Protein AF-A0A962D5G4-F1 (afdb_monomer_lite)

Secondary structure (DSSP, 8-state):
--S-HHHHHHHHHHHHHH-TT-TTGGGSPPPHHHHHHHHTT--BGGGTBSSEEEETTEEEEE-TTTSSEEES-PPPPHHHHHHHT-SSHHHHHHHHHT---HHHHHHHHH--

pLDDT: mean 92.27, std 4.09, range [72.69, 96.38]

Sequence (112 aa):
DVVGLDTMGHVIRTMDEQLPNDPWHQFFQKPSWLAKLIEAGSLGQKTGKGFYEKRGKEIFVLDLESGDYRPSGKEPSAAVEGALRQKTWGERLAKLRGSDDAQAQFMWSCFR

Structure (mmCIF, N/CA/C/O backbone):
data_AF-A0A962D5G4-F1
#
_entry.id   AF-A0A962D5G4-F1
#
loop_
_atom_site.group_PDB
_atom_site.id
_atom_site.type_symbol
_atom_site.label_atom_id
_atom_site.label_alt_id
_atom_site.label_comp_id
_atom_site.label_asym_id
_atom_site.label_entity_id
_atom_site.label_seq_id
_atom_site.pdbx_PDB_ins_code
_atom_site.Cartn_x
_atom_site.Cartn_y
_atom_site.Cartn_z
_atom_site.occupancy
_atom_site.B_iso_or_equiv
_atom_site.auth_seq_id
_atom_site.auth_comp_id
_atom_site.auth_asym_id
_atom_site.auth_atom_id
_atom_site.pdbx_PDB_model_num
ATOM 1 N N . ASP A 1 1 ? -4.036 5.352 5.462 1.00 89.56 1 ASP A N 1
ATOM 2 C CA . ASP A 1 1 ? -3.495 5.878 6.737 1.00 89.56 1 ASP A CA 1
ATOM 3 C C . ASP A 1 1 ? -3.770 7.337 7.024 1.00 89.56 1 ASP A C 1
ATOM 5 O O . ASP A 1 1 ? -4.214 7.613 8.129 1.00 89.56 1 ASP A O 1
ATOM 9 N N . VAL A 1 2 ? -3.520 8.261 6.093 1.00 91.31 2 VAL A N 1
ATOM 10 C CA . VAL A 1 2 ? -3.720 9.702 6.349 1.00 91.31 2 VAL A CA 1
ATOM 11 C C . VAL A 1 2 ? -5.196 10.044 6.592 1.00 91.31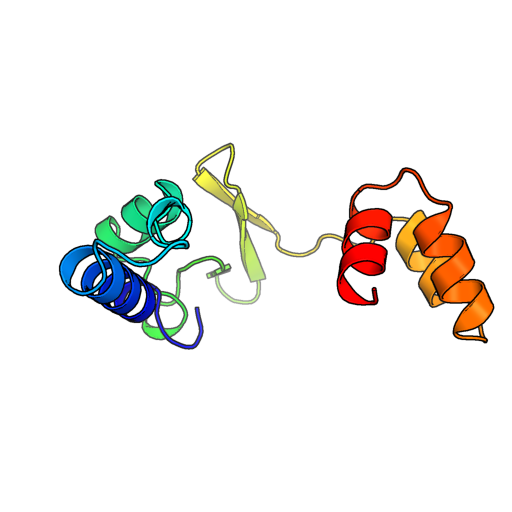 2 VAL A C 1
ATOM 13 O O . VAL A 1 2 ? -5.516 10.722 7.559 1.00 91.31 2 VAL A O 1
ATOM 16 N N . VAL A 1 3 ? -6.099 9.529 5.749 1.00 92.88 3 VAL A N 1
ATOM 17 C CA . VAL A 1 3 ? -7.554 9.766 5.869 1.00 92.88 3 VAL A CA 1
ATOM 18 C C . VAL A 1 3 ? -8.175 9.020 7.059 1.00 92.88 3 VAL A C 1
ATOM 20 O O . VAL A 1 3 ? -9.063 9.539 7.728 1.00 92.88 3 VAL A O 1
ATOM 23 N N . GLY A 1 4 ? -7.707 7.800 7.323 1.00 93.44 4 GLY A N 1
ATOM 24 C CA . GLY A 1 4 ? -8.271 6.888 8.320 1.00 93.44 4 GLY A CA 1
ATOM 25 C C . GLY A 1 4 ? -8.867 5.623 7.695 1.00 93.44 4 GLY A C 1
ATOM 26 O O . GLY A 1 4 ? -9.618 5.702 6.721 1.00 93.44 4 GLY A O 1
ATOM 27 N N . LEU A 1 5 ? -8.510 4.449 8.225 1.00 94.44 5 LEU A N 1
ATOM 28 C CA . LEU A 1 5 ? -9.014 3.162 7.720 1.00 94.44 5 LEU A CA 1
ATOM 29 C C . LEU A 1 5 ? -10.490 2.935 8.066 1.00 94.44 5 LEU A C 1
ATOM 31 O O . LEU A 1 5 ? -11.217 2.329 7.286 1.00 94.44 5 LEU A O 1
ATOM 35 N N . ASP A 1 6 ? -10.951 3.472 9.191 1.00 94.19 6 ASP A N 1
ATOM 36 C CA . ASP A 1 6 ? -12.361 3.483 9.581 1.00 94.19 6 ASP A CA 1
ATOM 37 C C . ASP A 1 6 ? -13.221 4.315 8.629 1.00 94.19 6 ASP A C 1
ATOM 39 O O . ASP A 1 6 ? -14.285 3.856 8.220 1.00 94.19 6 ASP A O 1
ATOM 43 N N . THR A 1 7 ? -12.744 5.493 8.215 1.00 94.69 7 THR A N 1
ATOM 44 C CA . THR A 1 7 ? -13.435 6.330 7.223 1.00 94.69 7 THR A CA 1
ATOM 45 C C . THR A 1 7 ? -13.591 5.583 5.900 1.00 94.69 7 THR A C 1
ATOM 47 O O . THR A 1 7 ? -14.683 5.536 5.338 1.00 94.69 7 THR A O 1
ATOM 50 N N . MET A 1 8 ? -12.519 4.940 5.425 1.00 93.12 8 MET A N 1
ATOM 51 C CA . MET A 1 8 ? -12.568 4.103 4.223 1.00 93.12 8 MET A CA 1
ATOM 52 C C . MET A 1 8 ? -13.553 2.938 4.390 1.00 93.12 8 MET A C 1
ATOM 54 O O . MET A 1 8 ? -14.381 2.706 3.514 1.00 93.12 8 MET A O 1
ATOM 58 N N . GLY A 1 9 ? -13.505 2.235 5.525 1.00 93.00 9 GLY A N 1
ATOM 59 C CA . GLY A 1 9 ? -14.426 1.138 5.824 1.00 93.00 9 GLY A CA 1
ATOM 60 C C . GLY A 1 9 ? -15.891 1.578 5.886 1.00 93.00 9 GLY A C 1
ATOM 61 O O . GLY A 1 9 ? -16.766 0.834 5.449 1.00 93.00 9 GLY A O 1
ATOM 62 N N . HIS A 1 10 ? -16.163 2.785 6.386 1.00 94.12 10 HIS A N 1
ATOM 63 C CA . HIS A 1 10 ? -17.503 3.364 6.404 1.00 94.12 10 HIS A CA 1
ATOM 64 C C . HIS A 1 10 ? -18.022 3.639 4.990 1.00 94.12 10 HIS A C 1
ATOM 66 O O . HIS A 1 10 ? -19.129 3.224 4.670 1.00 94.12 10 HIS A O 1
ATOM 72 N N . VAL A 1 11 ? -17.215 4.274 4.133 1.00 93.12 11 VAL A N 1
ATOM 73 C CA . VAL A 1 11 ? -17.600 4.566 2.741 1.00 93.12 11 VAL A CA 1
ATOM 74 C C . VAL A 1 11 ? -17.872 3.280 1.962 1.00 93.12 11 VAL A C 1
ATOM 76 O O . VAL A 1 11 ? -18.896 3.190 1.294 1.00 93.12 11 VAL A O 1
ATOM 79 N N . ILE A 1 12 ? -17.004 2.272 2.101 1.00 92.50 12 ILE A N 1
ATOM 80 C CA . ILE A 1 12 ? -17.193 0.961 1.464 1.00 92.50 12 ILE A CA 1
ATOM 81 C C . ILE A 1 12 ? -18.525 0.336 1.890 1.00 92.50 12 ILE A C 1
ATOM 83 O O . ILE A 1 12 ? -19.285 -0.108 1.038 1.00 92.50 12 ILE A O 1
ATOM 87 N N . ARG A 1 13 ? -18.845 0.352 3.191 1.00 92.06 13 ARG A N 1
ATOM 88 C CA . ARG A 1 13 ? -20.125 -0.170 3.689 1.00 92.06 13 ARG A CA 1
ATOM 89 C C . ARG A 1 13 ? -21.320 0.590 3.115 1.00 92.06 13 ARG A C 1
ATOM 91 O O . ARG A 1 13 ? -22.292 -0.032 2.719 1.00 92.06 13 ARG A O 1
ATOM 98 N N . THR A 1 14 ? -21.253 1.917 3.041 1.00 94.06 14 THR A N 1
ATOM 99 C CA . THR A 1 14 ? -22.338 2.709 2.449 1.00 94.06 14 THR A CA 1
ATOM 100 C C . THR A 1 14 ? -22.544 2.361 0.976 1.00 94.06 14 THR A C 1
ATOM 102 O O . THR A 1 14 ? -23.681 2.246 0.535 1.00 94.06 14 THR A O 1
ATOM 105 N N . MET A 1 15 ? -21.464 2.168 0.213 1.00 93.00 15 MET A N 1
ATOM 106 C CA . MET A 1 15 ? -21.558 1.735 -1.185 1.00 93.00 15 MET A CA 1
ATOM 107 C C . MET A 1 15 ? -22.186 0.344 -1.304 1.00 93.00 15 MET A C 1
ATOM 109 O O . MET A 1 15 ? -23.045 0.139 -2.155 1.00 93.00 15 MET A O 1
ATOM 113 N N . ASP A 1 16 ? -21.795 -0.583 -0.432 1.00 91.50 16 ASP A N 1
ATOM 114 C CA . ASP A 1 16 ? -22.364 -1.929 -0.365 1.00 91.50 16 ASP A CA 1
ATOM 115 C C . ASP A 1 16 ? -23.880 -1.886 -0.075 1.00 91.50 16 ASP A C 1
ATOM 117 O O . ASP A 1 16 ? -24.689 -2.422 -0.827 1.00 91.50 16 ASP A O 1
ATOM 121 N N . GLU A 1 17 ? -24.297 -1.146 0.952 1.00 93.19 17 GLU A N 1
ATOM 122 C CA . GLU A 1 17 ? -25.702 -1.078 1.375 1.00 93.19 17 GLU A CA 1
ATOM 123 C C . GLU A 1 17 ? -26.598 -0.288 0.405 1.00 93.19 17 GLU A C 1
ATOM 125 O O . GLU A 1 17 ? -27.773 -0.619 0.234 1.00 93.19 17 GLU A O 1
ATOM 130 N N . GLN A 1 18 ? -26.079 0.780 -0.211 1.00 95.25 18 GLN A N 1
ATOM 131 C CA . GLN A 1 18 ? -26.897 1.724 -0.984 1.00 95.25 18 GLN A CA 1
ATOM 132 C C . GLN A 1 18 ? -26.853 1.506 -2.493 1.00 95.25 18 GLN A C 1
ATOM 134 O O . GLN A 1 18 ? -27.736 2.003 -3.195 1.00 95.25 18 GLN A O 1
ATOM 139 N N . LEU A 1 19 ? -25.862 0.775 -3.009 1.00 93.94 19 LEU A N 1
ATOM 140 C CA . LEU A 1 19 ? -25.673 0.572 -4.446 1.00 93.94 19 LEU A CA 1
ATOM 141 C C . LEU A 1 19 ? -25.715 -0.922 -4.834 1.00 93.94 19 LEU A C 1
ATOM 143 O O . LEU A 1 19 ? -24.802 -1.402 -5.507 1.00 93.94 19 LEU A O 1
ATOM 147 N N . PRO A 1 20 ? -26.775 -1.678 -4.476 1.00 92.38 20 PRO A N 1
ATOM 148 C CA . PRO A 1 20 ? -26.835 -3.126 -4.716 1.00 92.38 20 PRO A CA 1
ATOM 149 C C . PRO A 1 20 ? -26.887 -3.507 -6.205 1.00 92.38 20 PRO A C 1
ATOM 151 O O . PRO A 1 20 ? -26.561 -4.631 -6.571 1.00 92.38 20 PRO A O 1
ATOM 154 N N . ASN A 1 21 ? -27.301 -2.577 -7.072 1.00 95.38 21 ASN A N 1
ATOM 155 C CA . ASN A 1 21 ? -27.414 -2.790 -8.518 1.00 95.38 21 ASN A CA 1
ATOM 156 C C . ASN A 1 21 ? -26.234 -2.197 -9.307 1.00 95.38 21 ASN A C 1
ATOM 158 O O . ASN A 1 21 ? -26.285 -2.154 -10.537 1.00 95.38 21 ASN A O 1
ATOM 162 N N . ASP A 1 22 ? -25.202 -1.687 -8.629 1.00 93.88 22 ASP A N 1
ATOM 163 C CA . ASP A 1 22 ? -24.027 -1.145 -9.305 1.00 93.88 22 ASP A CA 1
ATOM 164 C C . ASP A 1 22 ? -23.241 -2.289 -9.979 1.00 93.88 22 ASP A C 1
ATOM 166 O O . ASP A 1 22 ? -22.913 -3.277 -9.316 1.00 93.88 22 ASP A O 1
ATOM 170 N N . PRO A 1 23 ? -22.902 -2.192 -11.280 1.00 94.25 23 PRO A N 1
ATOM 171 C CA . PRO A 1 23 ? -22.104 -3.210 -11.969 1.00 94.25 23 PRO A CA 1
ATOM 172 C C . PRO A 1 23 ? -20.764 -3.527 -11.285 1.00 94.25 23 PRO A C 1
ATOM 174 O O . PRO A 1 23 ? -20.217 -4.622 -11.449 1.00 94.25 23 PRO A O 1
ATOM 177 N N . TRP A 1 24 ? -20.236 -2.579 -10.512 1.00 89.88 24 TRP A N 1
ATOM 178 C CA . TRP A 1 24 ? -18.986 -2.680 -9.776 1.00 89.88 24 TRP A CA 1
ATOM 179 C C . TRP A 1 24 ? -19.150 -3.151 -8.330 1.00 89.88 24 TRP A C 1
ATOM 181 O O . TRP A 1 24 ? -18.143 -3.355 -7.654 1.00 89.88 24 TRP A O 1
ATOM 191 N N . HIS A 1 25 ? -20.379 -3.354 -7.848 1.00 90.88 25 HIS A N 1
ATOM 192 C CA . HIS A 1 25 ? -20.690 -3.691 -6.456 1.00 90.88 25 HIS A CA 1
ATOM 193 C C . HIS A 1 25 ? -19.846 -4.863 -5.914 1.00 90.88 25 HIS A C 1
ATOM 195 O O . HIS A 1 25 ? -19.283 -4.788 -4.823 1.00 90.88 25 HIS A O 1
ATOM 201 N N . GLN A 1 26 ? -19.646 -5.909 -6.723 1.00 90.06 26 GLN A N 1
ATOM 202 C CA .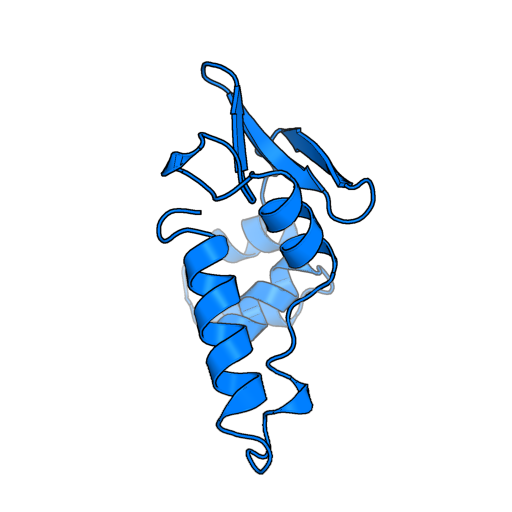 GLN A 1 26 ? -18.815 -7.070 -6.366 1.00 90.06 26 GLN A CA 1
ATOM 203 C C . GLN A 1 26 ? -17.333 -6.739 -6.097 1.00 90.06 26 GLN A C 1
ATOM 205 O O . GLN A 1 26 ? -16.657 -7.475 -5.381 1.00 90.06 26 GLN A O 1
ATOM 210 N N . PHE A 1 27 ? -16.809 -5.654 -6.676 1.00 88.19 27 PHE A N 1
ATOM 211 C CA . PHE A 1 27 ? -15.407 -5.247 -6.538 1.00 88.19 27 PHE A CA 1
ATOM 212 C C . PHE A 1 27 ? -15.186 -4.288 -5.366 1.00 88.19 27 PHE A C 1
ATOM 214 O O . PHE A 1 27 ? -14.070 -4.188 -4.859 1.00 88.19 27 PHE A O 1
ATOM 221 N N . PHE A 1 28 ? -16.237 -3.609 -4.904 1.00 86.06 28 PHE A N 1
ATOM 222 C CA . PHE A 1 28 ? -16.184 -2.672 -3.780 1.00 86.06 28 PHE A CA 1
ATOM 223 C C . PHE A 1 28 ? -16.446 -3.360 -2.438 1.00 86.06 28 PHE A C 1
ATOM 225 O O . PHE A 1 28 ? -17.125 -2.827 -1.569 1.00 86.06 28 PHE A O 1
ATOM 232 N N . GLN A 1 29 ? -15.864 -4.543 -2.248 1.00 85.69 29 GLN A N 1
ATOM 233 C CA . GLN A 1 29 ? -15.948 -5.291 -0.999 1.00 85.69 29 GLN A CA 1
ATOM 234 C C . GLN A 1 29 ? -14.726 -5.019 -0.123 1.00 85.69 29 GLN A C 1
ATOM 236 O O . GLN A 1 29 ? -13.587 -4.978 -0.595 1.00 85.69 29 GLN A O 1
ATOM 241 N N . LYS A 1 30 ? -14.949 -4.845 1.185 1.00 86.00 30 LYS A N 1
ATOM 242 C CA . LYS A 1 30 ? -13.861 -4.629 2.148 1.00 86.00 30 LYS A CA 1
ATOM 243 C C . LYS A 1 30 ? -12.980 -5.889 2.225 1.00 86.00 30 LYS A C 1
ATOM 245 O O . LYS A 1 30 ? -13.477 -6.939 2.634 1.00 86.00 30 LYS A O 1
ATOM 250 N N . PRO A 1 31 ? -11.665 -5.800 1.956 1.00 89.62 31 PRO A N 1
ATOM 251 C CA . PRO A 1 31 ? -10.766 -6.934 2.134 1.00 89.62 31 PRO A CA 1
ATOM 252 C C . PRO A 1 31 ? -10.658 -7.361 3.604 1.00 89.62 31 PRO A C 1
ATOM 254 O O . PRO A 1 31 ? -10.710 -6.529 4.515 1.00 89.62 31 PRO A O 1
ATOM 257 N N . SER A 1 32 ? -10.423 -8.650 3.851 1.00 89.81 32 SER A N 1
ATOM 258 C CA . SER A 1 32 ? -10.345 -9.208 5.211 1.00 89.81 32 SER A CA 1
ATOM 259 C C . SER A 1 32 ? -9.248 -8.567 6.071 1.00 89.81 32 SER A C 1
ATOM 261 O O . SER A 1 32 ? -9.460 -8.317 7.256 1.00 89.81 32 SER A O 1
ATOM 263 N N . TRP A 1 33 ? -8.093 -8.235 5.488 1.00 90.69 33 TRP A N 1
ATOM 264 C CA . TRP A 1 33 ? -7.012 -7.546 6.198 1.00 90.69 33 TRP A CA 1
ATOM 265 C C . TRP A 1 33 ? -7.426 -6.137 6.657 1.00 90.69 33 TRP A C 1
ATOM 267 O O . TRP A 1 33 ? -7.048 -5.719 7.749 1.00 90.69 33 TRP A O 1
ATOM 277 N N . LEU A 1 34 ? -8.256 -5.427 5.881 1.00 92.38 34 LEU A N 1
ATOM 278 C CA . LEU A 1 34 ? -8.738 -4.092 6.246 1.00 92.38 34 LEU A CA 1
ATOM 279 C C . LEU A 1 34 ? -9.700 -4.180 7.432 1.00 92.38 34 LEU A C 1
ATOM 281 O O . LEU A 1 34 ? -9.628 -3.364 8.347 1.00 92.38 34 LEU A O 1
ATOM 285 N N . ALA A 1 35 ? -10.569 -5.196 7.441 1.00 91.75 35 ALA A N 1
ATOM 286 C CA . ALA A 1 35 ? -11.460 -5.467 8.566 1.00 91.75 35 ALA A CA 1
ATOM 287 C C . ALA A 1 35 ? -10.677 -5.698 9.866 1.00 91.75 35 ALA A C 1
ATOM 289 O O . ALA A 1 35 ? -10.938 -5.015 10.854 1.00 91.75 35 ALA A O 1
ATOM 290 N N . LYS A 1 36 ? -9.662 -6.571 9.822 1.00 93.00 36 LYS A N 1
ATOM 291 C CA . LYS A 1 36 ? -8.805 -6.887 10.973 1.00 93.00 36 LYS A CA 1
ATOM 292 C C . LYS A 1 36 ? -8.098 -5.653 11.538 1.00 93.00 36 LYS A C 1
ATOM 294 O O . LYS A 1 36 ? -8.054 -5.481 12.752 1.00 93.00 36 LYS A O 1
ATOM 299 N N . LEU A 1 37 ? -7.568 -4.774 10.681 1.00 94.25 37 LEU A N 1
ATOM 300 C CA . LEU A 1 37 ? -6.924 -3.534 11.134 1.00 94.25 37 LEU A CA 1
ATOM 301 C C . LEU A 1 37 ? -7.908 -2.599 11.846 1.00 94.25 37 LEU A C 1
ATOM 303 O O . LEU A 1 37 ? -7.568 -2.036 12.885 1.00 94.25 37 LEU A O 1
ATOM 307 N N . ILE A 1 38 ? -9.119 -2.444 11.303 1.00 94.50 38 ILE A N 1
ATOM 308 C CA . ILE A 1 38 ? -10.157 -1.594 11.898 1.00 94.50 38 ILE A CA 1
ATOM 309 C C . ILE A 1 38 ? -10.600 -2.156 13.255 1.00 94.50 38 ILE A C 1
ATOM 311 O O . ILE A 1 38 ? -10.657 -1.407 14.227 1.00 94.50 38 ILE A O 1
ATOM 315 N N . GLU A 1 39 ? -10.861 -3.463 13.340 1.00 94.06 39 GLU A N 1
ATOM 316 C CA . GLU A 1 39 ? -11.242 -4.154 14.583 1.00 94.06 39 GLU A CA 1
ATOM 317 C C . GLU A 1 39 ? -10.153 -4.051 15.660 1.00 94.06 39 GLU A C 1
ATOM 319 O O . GLU A 1 39 ? -10.456 -3.843 16.831 1.00 94.06 39 GLU A O 1
ATOM 324 N N . ALA A 1 40 ? -8.879 -4.109 15.261 1.00 93.38 40 ALA A N 1
ATOM 325 C CA . ALA A 1 40 ? -7.733 -3.925 16.148 1.00 93.38 40 ALA A CA 1
ATOM 326 C C . ALA A 1 40 ? -7.431 -2.449 16.494 1.00 93.38 40 ALA A C 1
ATOM 328 O O . ALA A 1 40 ? -6.405 -2.165 17.115 1.00 93.38 40 ALA A O 1
ATOM 329 N N . GLY A 1 41 ? -8.255 -1.488 16.056 1.00 94.06 41 GLY A N 1
ATOM 330 C CA . GLY A 1 41 ? -8.046 -0.055 16.304 1.00 94.06 41 GLY A CA 1
ATOM 331 C C . GLY A 1 41 ? -6.841 0.553 15.571 1.00 94.06 41 GLY A C 1
ATOM 332 O O . GLY A 1 41 ? -6.407 1.661 15.888 1.00 94.06 41 GLY A O 1
ATOM 333 N N . SER A 1 42 ? -6.292 -0.143 14.575 1.00 95.81 42 SER A N 1
ATOM 334 C CA . SER A 1 42 ? -5.192 0.335 13.731 1.00 95.81 42 SER A CA 1
ATOM 335 C C . SER A 1 42 ? -5.745 1.214 12.607 1.00 95.81 42 SER A C 1
ATOM 337 O O . SER A 1 42 ? -5.820 0.807 11.452 1.00 95.81 42 SER A O 1
ATOM 339 N N . LEU A 1 43 ? -6.190 2.425 12.950 1.00 95.06 43 LEU A N 1
ATOM 340 C CA . LEU A 1 43 ? -6.949 3.308 12.059 1.00 95.06 43 LEU A CA 1
ATOM 341 C C . LEU A 1 43 ? -6.088 4.195 11.149 1.00 95.06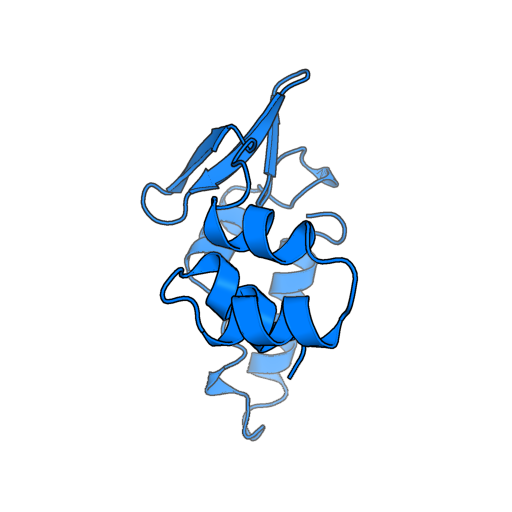 43 LEU A C 1
ATOM 343 O O . LEU A 1 43 ? -6.634 4.978 10.375 1.00 95.06 43 LEU A O 1
ATOM 347 N N . GLY A 1 44 ? -4.763 4.097 11.210 1.00 93.94 44 GLY A N 1
ATOM 348 C CA . GLY A 1 44 ? -3.835 4.905 10.422 1.00 93.94 44 GLY A CA 1
ATOM 349 C C . GLY A 1 44 ? -3.078 5.926 11.261 1.00 93.94 44 GLY A C 1
ATOM 350 O O . GLY A 1 44 ? -2.729 5.686 12.415 1.00 93.94 44 GLY A O 1
ATOM 351 N N . GLN A 1 45 ? -2.799 7.087 10.668 1.00 92.31 45 GLN A N 1
ATOM 352 C CA . GLN A 1 45 ? -1.898 8.078 11.258 1.00 92.31 45 GLN A CA 1
ATOM 353 C C . GLN A 1 45 ? -2.415 8.617 12.599 1.00 92.31 45 GLN A C 1
ATOM 355 O O . GLN A 1 45 ? -1.623 8.841 13.511 1.00 92.31 45 GLN A O 1
ATOM 360 N N . LYS A 1 46 ? -3.738 8.765 12.746 1.00 91.31 46 LYS A N 1
ATOM 361 C CA . LYS A 1 46 ? -4.372 9.266 13.976 1.00 91.31 46 LYS A CA 1
ATOM 362 C C . LYS A 1 46 ? -4.191 8.343 15.188 1.00 91.31 46 LYS A C 1
ATOM 364 O O . LYS A 1 46 ? -4.205 8.820 16.314 1.00 91.31 46 LYS A O 1
ATOM 369 N N . THR A 1 47 ? -3.997 7.043 14.960 1.00 92.06 47 THR A N 1
ATOM 370 C CA . THR A 1 47 ? -3.720 6.035 16.001 1.00 92.06 47 THR A CA 1
ATOM 371 C C . THR A 1 47 ? -2.256 5.583 15.996 1.00 92.06 47 THR A C 1
ATOM 373 O O . THR A 1 47 ? -1.897 4.667 16.726 1.00 92.06 47 THR A O 1
ATOM 376 N N . GLY A 1 48 ? -1.404 6.184 15.155 1.00 91.06 48 GLY A N 1
ATOM 377 C CA . GLY A 1 48 ? 0.009 5.816 14.999 1.00 91.06 48 GLY A CA 1
ATOM 378 C C . GLY A 1 48 ? 0.267 4.471 14.302 1.00 91.06 48 GLY A C 1
ATOM 379 O O . GLY A 1 48 ? 1.427 4.081 14.153 1.00 91.06 48 GLY A O 1
ATOM 380 N N . LYS A 1 49 ? -0.790 3.775 13.864 1.00 94.50 49 LYS A N 1
ATOM 381 C CA . LYS A 1 49 ? -0.735 2.424 13.292 1.00 94.50 49 LYS A CA 1
ATOM 382 C C . LYS A 1 49 ? -1.882 2.200 12.305 1.00 94.50 49 LYS A C 1
ATOM 384 O O . LYS A 1 49 ? -3.038 2.397 12.670 1.00 94.50 49 LYS A O 1
ATOM 389 N N . GLY A 1 50 ? -1.563 1.784 11.082 1.00 94.56 50 GLY A N 1
ATOM 390 C CA . GLY A 1 50 ? -2.485 1.417 9.997 1.00 94.56 50 GLY A CA 1
ATOM 391 C C . GLY A 1 50 ? -1.788 0.483 9.010 1.00 94.56 50 GLY A C 1
ATOM 392 O O . GLY A 1 50 ? -1.216 -0.510 9.434 1.00 94.56 50 GLY A O 1
ATOM 393 N N . PHE A 1 51 ? -1.745 0.789 7.715 1.00 93.88 51 PHE A N 1
ATOM 394 C CA . PHE A 1 51 ? -0.827 0.078 6.805 1.00 93.88 51 PHE A CA 1
ATOM 395 C C . PHE A 1 51 ? 0.635 0.251 7.211 1.00 93.88 51 PHE A C 1
ATOM 397 O O . PHE A 1 51 ? 1.441 -0.661 7.045 1.00 93.88 51 PHE A O 1
ATOM 404 N N . TYR A 1 52 ? 0.957 1.418 7.754 1.00 94.56 52 TYR A N 1
ATOM 405 C CA . TYR A 1 52 ? 2.248 1.736 8.319 1.00 94.56 52 TYR A CA 1
ATOM 406 C C . TYR A 1 52 ? 2.152 1.860 9.834 1.00 94.56 52 TYR A C 1
ATOM 408 O O . TYR A 1 52 ? 1.160 2.339 10.389 1.00 94.56 52 TYR A O 1
ATOM 416 N N . GLU A 1 53 ? 3.214 1.450 10.509 1.00 94.69 53 GLU A N 1
ATOM 417 C CA . GLU A 1 53 ? 3.391 1.633 11.942 1.00 94.69 53 GLU A CA 1
ATOM 418 C C . GLU A 1 53 ? 4.682 2.409 12.175 1.00 94.69 53 GLU A C 1
ATOM 420 O O . GLU A 1 53 ? 5.756 2.015 11.710 1.00 94.69 53 GLU A O 1
ATOM 425 N N . LYS A 1 54 ? 4.583 3.529 12.893 1.00 90.19 54 LYS A N 1
ATOM 426 C CA . LYS A 1 54 ? 5.757 4.320 13.259 1.00 90.19 54 LYS A CA 1
ATOM 427 C C . LYS A 1 54 ? 6.259 3.877 14.628 1.00 90.19 54 LYS A C 1
ATOM 429 O O . LYS A 1 54 ? 5.633 4.169 15.644 1.00 90.19 54 LYS A O 1
ATOM 434 N N . ARG A 1 55 ? 7.420 3.223 14.661 1.00 91.25 55 ARG A N 1
ATOM 435 C CA . ARG A 1 55 ? 8.094 2.790 15.894 1.00 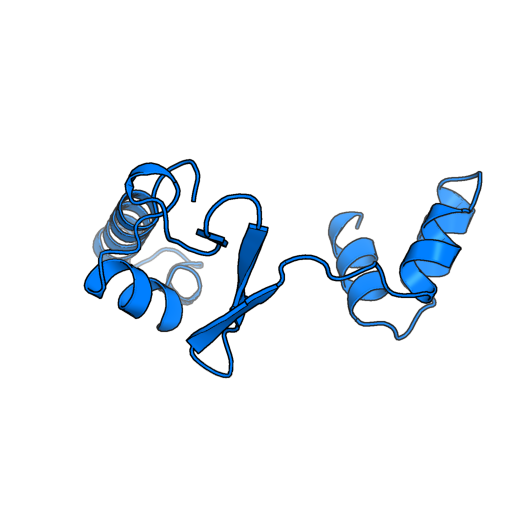91.25 55 ARG A CA 1
ATOM 436 C C . ARG A 1 55 ? 9.303 3.689 16.131 1.00 91.25 55 ARG A C 1
ATOM 438 O O . ARG A 1 55 ? 10.375 3.500 15.561 1.00 91.25 55 ARG A O 1
ATOM 445 N N . GLY A 1 56 ? 9.109 4.741 16.926 1.00 89.06 56 GLY A N 1
ATOM 446 C CA . GLY A 1 56 ? 10.133 5.767 17.139 1.00 89.06 56 GLY A CA 1
ATOM 447 C C . GLY A 1 56 ? 10.465 6.522 15.846 1.00 89.06 56 GLY A C 1
ATOM 448 O O . GLY A 1 56 ? 9.645 7.298 15.348 1.00 89.06 56 GLY A O 1
ATOM 449 N N . LYS A 1 57 ? 11.679 6.318 15.316 1.00 86.81 57 LYS A N 1
ATOM 450 C CA . LYS A 1 57 ? 12.138 6.909 14.043 1.00 86.81 57 LYS A CA 1
ATOM 451 C C . LYS A 1 57 ? 11.962 5.981 12.838 1.00 86.81 57 LYS A C 1
ATOM 453 O O . LYS A 1 57 ? 12.080 6.451 11.712 1.00 86.81 57 LYS A O 1
ATOM 458 N N . GLU A 1 58 ? 11.674 4.704 13.062 1.00 90.69 58 GLU A N 1
ATOM 459 C CA . GLU A 1 58 ? 11.542 3.711 12.000 1.00 90.69 58 GLU A CA 1
ATOM 460 C C . GLU A 1 58 ? 10.086 3.570 11.550 1.00 90.69 58 GLU A C 1
ATOM 462 O O . GLU A 1 58 ? 9.145 3.721 12.337 1.00 90.69 58 GLU A O 1
ATOM 467 N N . ILE A 1 59 ? 9.906 3.281 10.262 1.00 91.62 59 ILE A N 1
ATOM 468 C CA . ILE A 1 59 ? 8.601 3.032 9.653 1.00 91.62 59 ILE A CA 1
ATOM 469 C C . ILE A 1 59 ? 8.549 1.564 9.261 1.00 91.62 59 ILE A C 1
ATOM 471 O O . ILE A 1 59 ? 9.384 1.077 8.494 1.00 91.62 59 ILE A O 1
ATOM 475 N N . PHE A 1 60 ? 7.537 0.876 9.765 1.00 94.88 60 PHE A N 1
ATOM 476 C CA . PHE A 1 60 ? 7.220 -0.482 9.376 1.00 94.88 60 PHE A CA 1
ATOM 477 C C . PHE A 1 60 ? 5.970 -0.485 8.501 1.00 94.88 60 PHE A C 1
ATOM 479 O O . PHE A 1 60 ? 5.117 0.390 8.628 1.00 94.88 60 PHE A O 1
ATOM 486 N N . VAL A 1 61 ? 5.867 -1.468 7.618 1.00 9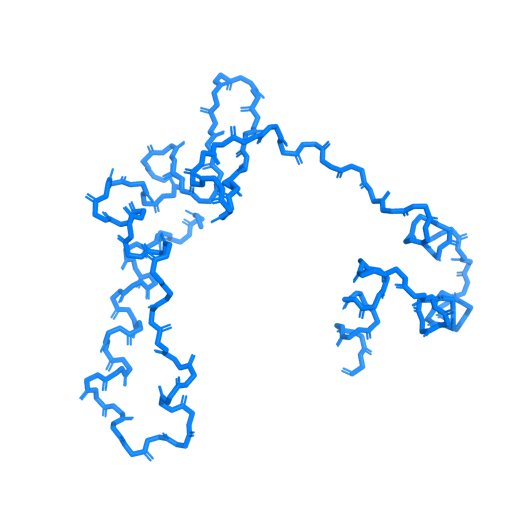4.69 61 VAL A N 1
ATOM 487 C CA . VAL A 1 61 ? 4.736 -1.699 6.722 1.00 94.69 61 VAL A CA 1
ATOM 488 C C . VAL A 1 61 ? 4.131 -3.064 7.018 1.00 94.69 61 VAL A C 1
ATOM 490 O O . VAL A 1 61 ? 4.861 -4.022 7.281 1.00 94.69 61 VAL A O 1
ATOM 493 N N . LEU A 1 62 ? 2.805 -3.137 6.977 1.00 94.25 62 LEU A N 1
ATOM 494 C CA . LEU A 1 62 ? 2.054 -4.373 7.121 1.00 94.25 62 LEU A CA 1
ATOM 495 C C . LEU A 1 62 ? 2.446 -5.362 6.019 1.00 94.25 62 LEU A C 1
ATOM 497 O O . LEU A 1 62 ? 2.449 -5.035 4.829 1.00 94.25 62 LEU A O 1
ATOM 501 N N . ASP A 1 63 ? 2.748 -6.581 6.430 1.00 92.75 63 ASP A N 1
ATOM 502 C CA . ASP A 1 63 ? 2.858 -7.737 5.569 1.00 92.75 63 ASP A CA 1
ATOM 503 C C . ASP A 1 63 ? 1.525 -8.492 5.588 1.00 92.75 63 ASP A C 1
ATOM 505 O O . ASP A 1 63 ? 1.040 -8.904 6.640 1.00 92.75 63 ASP A O 1
ATOM 509 N N . LEU A 1 64 ? 0.880 -8.612 4.427 1.00 89.56 64 LEU A N 1
ATOM 510 C CA . LEU A 1 64 ? -0.457 -9.202 4.335 1.00 89.56 64 LEU A CA 1
ATOM 511 C C . LEU A 1 64 ? -0.446 -10.727 4.484 1.00 89.56 64 LEU A C 1
ATOM 513 O O . LEU A 1 64 ? -1.494 -11.296 4.783 1.00 89.56 64 LEU A O 1
ATOM 517 N N . GLU A 1 65 ? 0.699 -11.375 4.263 1.00 88.62 65 GLU A N 1
ATOM 518 C CA . GLU A 1 65 ? 0.825 -12.828 4.361 1.00 88.62 65 GLU A CA 1
ATOM 519 C C . GLU A 1 65 ? 0.949 -13.261 5.822 1.00 88.62 65 GLU A C 1
ATOM 521 O O . GLU A 1 65 ? 0.211 -14.138 6.270 1.00 88.62 65 GLU A O 1
ATOM 526 N N . SER A 1 66 ? 1.819 -12.599 6.593 1.00 89.94 66 SER A N 1
ATOM 527 C CA . SER A 1 66 ? 1.965 -12.888 8.025 1.00 89.94 66 SER A CA 1
ATOM 528 C C . SER A 1 66 ? 0.954 -12.148 8.905 1.00 89.94 66 SER A C 1
ATOM 530 O O . SER A 1 66 ? 0.622 -12.620 9.989 1.00 89.94 66 SER A O 1
ATOM 532 N N . GLY A 1 67 ? 0.460 -10.988 8.464 1.00 88.06 67 GLY A N 1
ATOM 533 C CA . GLY A 1 67 ? -0.318 -10.060 9.290 1.00 88.06 67 GLY A CA 1
ATOM 534 C C . GLY A 1 67 ? 0.532 -9.208 10.243 1.00 88.06 67 GLY A C 1
ATOM 535 O O . GLY A 1 67 ? -0.024 -8.386 10.974 1.00 88.06 67 GLY A O 1
ATOM 536 N N . ASP A 1 68 ? 1.856 -9.377 10.224 1.00 92.06 68 ASP A N 1
ATOM 537 C CA . ASP A 1 68 ? 2.814 -8.621 11.032 1.00 92.06 68 ASP A CA 1
ATOM 538 C C . ASP A 1 68 ? 3.404 -7.429 10.270 1.00 92.06 68 ASP A C 1
ATOM 540 O O . ASP A 1 68 ? 3.145 -7.207 9.091 1.00 92.06 68 ASP A O 1
ATOM 544 N N . TYR A 1 69 ? 4.232 -6.638 10.949 1.00 94.06 69 TYR A N 1
ATOM 545 C CA . TYR A 1 69 ? 4.890 -5.468 10.376 1.00 94.06 69 TYR A CA 1
ATOM 546 C C . TYR A 1 69 ? 6.370 -5.733 10.124 1.00 94.06 69 TYR A C 1
ATOM 548 O O . TYR A 1 69 ? 7.103 -6.147 11.024 1.00 94.06 69 TYR A O 1
ATOM 556 N N . ARG A 1 70 ? 6.832 -5.400 8.919 1.00 93.12 70 ARG A N 1
ATOM 557 C CA . ARG A 1 70 ? 8.244 -5.472 8.514 1.00 93.12 70 ARG A CA 1
ATOM 558 C C . ARG A 1 70 ? 8.799 -4.084 8.186 1.00 93.12 70 ARG A C 1
ATOM 560 O O . ARG A 1 70 ? 8.015 -3.199 7.855 1.00 93.12 70 ARG A O 1
ATOM 567 N N . PRO A 1 71 ? 10.122 -3.857 8.232 1.00 94.06 71 PRO A N 1
ATOM 568 C CA . PRO A 1 71 ? 10.700 -2.569 7.851 1.00 94.06 71 PRO A CA 1
ATOM 569 C C . PRO A 1 71 ? 10.231 -2.109 6.457 1.00 94.06 71 PRO A C 1
ATOM 571 O O . PRO A 1 71 ? 10.184 -2.897 5.507 1.00 94.06 71 PRO A O 1
ATOM 574 N N . SER A 1 72 ? 9.857 -0.830 6.335 1.00 87.88 72 SER A N 1
ATOM 575 C CA . SER A 1 72 ? 9.278 -0.254 5.109 1.00 87.88 72 SER A CA 1
ATOM 576 C C . SER A 1 72 ? 10.296 -0.034 3.979 1.00 87.88 72 SER A C 1
ATOM 578 O O . SER A 1 72 ? 9.892 0.266 2.856 1.00 87.88 72 SER A O 1
ATOM 580 N N . GLY A 1 73 ? 11.595 -0.168 4.251 1.00 73.88 73 GLY A N 1
ATOM 581 C CA . GLY A 1 73 ? 12.676 0.099 3.298 1.00 73.88 73 GLY A CA 1
ATOM 582 C C . GLY A 1 73 ? 12.874 -1.018 2.276 1.00 73.88 73 GLY A C 1
ATOM 583 O O . GLY A 1 73 ? 13.866 -1.735 2.344 1.00 73.88 73 GLY A O 1
ATOM 584 N N . LYS A 1 74 ? 11.931 -1.192 1.344 1.00 72.69 74 LYS A N 1
ATOM 585 C CA . LYS A 1 74 ? 12.188 -1.981 0.132 1.00 72.69 74 LYS A CA 1
ATOM 586 C C . LYS A 1 74 ? 12.745 -1.057 -0.946 1.00 72.69 74 LYS A C 1
ATOM 588 O O . LYS A 1 74 ? 12.061 -0.124 -1.357 1.00 72.69 74 LYS A O 1
ATOM 593 N N . GLU A 1 75 ? 13.960 -1.349 -1.394 1.00 85.00 75 GLU A N 1
ATOM 594 C CA . GLU A 1 75 ? 14.529 -0.741 -2.595 1.00 85.00 75 GLU A CA 1
ATOM 595 C C . GLU A 1 75 ? 13.744 -1.185 -3.843 1.00 85.00 75 GLU A C 1
ATOM 597 O O . GLU A 1 75 ? 13.153 -2.280 -3.845 1.00 85.00 75 GLU A O 1
ATOM 602 N N . PRO A 1 76 ? 13.704 -0.358 -4.903 1.00 88.75 76 PRO A N 1
ATOM 603 C CA . PRO A 1 76 ? 13.111 -0.763 -6.167 1.00 88.75 76 PRO A CA 1
ATOM 604 C C . PRO A 1 76 ? 13.831 -1.992 -6.730 1.00 88.75 76 PRO A C 1
ATOM 606 O O . PRO A 1 76 ? 15.018 -2.212 -6.491 1.00 88.75 76 PRO A O 1
ATOM 609 N N . SER A 1 77 ? 13.130 -2.800 -7.522 1.00 93.06 77 SER A N 1
ATOM 610 C CA . SER A 1 77 ? 13.791 -3.886 -8.244 1.00 93.06 77 SER A CA 1
ATOM 611 C C . SER A 1 77 ? 14.856 -3.328 -9.197 1.00 93.06 77 SER A C 1
ATOM 613 O O . SER A 1 77 ? 14.709 -2.238 -9.758 1.00 93.06 77 SER A O 1
ATOM 615 N N . ALA A 1 78 ? 15.913 -4.102 -9.460 1.00 93.88 78 ALA A N 1
ATOM 616 C CA . ALA A 1 78 ? 16.949 -3.704 -10.417 1.00 93.88 78 ALA A CA 1
ATOM 617 C C . ALA A 1 78 ? 16.371 -3.405 -11.819 1.00 93.88 78 ALA A C 1
ATOM 619 O O . ALA A 1 78 ? 16.896 -2.564 -12.554 1.00 93.88 78 ALA A O 1
ATOM 620 N N . ALA A 1 79 ? 15.261 -4.062 -12.182 1.00 94.25 79 ALA A N 1
ATOM 621 C CA . ALA A 1 79 ? 14.520 -3.788 -13.408 1.00 94.25 79 ALA A CA 1
ATOM 622 C C . ALA A 1 79 ? 13.911 -2.376 -13.402 1.00 94.25 79 ALA A C 1
ATOM 624 O O . ALA A 1 79 ? 14.124 -1.611 -14.350 1.00 94.25 79 ALA A O 1
ATOM 625 N N . VAL A 1 80 ? 13.218 -2.008 -12.319 1.00 94.38 80 VAL A N 1
ATOM 626 C CA . VAL A 1 80 ? 12.651 -0.667 -12.130 1.00 94.38 80 VAL A CA 1
ATOM 627 C C . VAL A 1 80 ? 13.749 0.390 -12.081 1.00 94.38 80 VAL A C 1
ATOM 629 O O . VAL A 1 80 ? 13.670 1.375 -12.817 1.00 94.38 80 VAL A O 1
ATOM 632 N N . GLU A 1 81 ? 14.812 0.183 -11.302 1.00 95.00 81 GLU 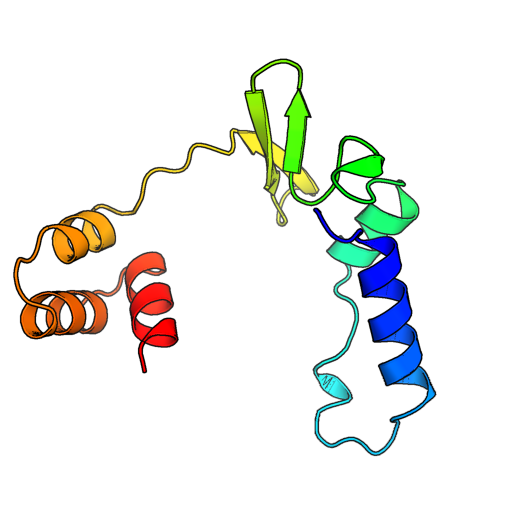A N 1
ATOM 633 C CA . GLU A 1 81 ? 15.941 1.119 -11.259 1.00 95.00 81 GLU A CA 1
ATOM 634 C C . GLU A 1 81 ? 16.552 1.329 -12.648 1.00 95.00 81 GLU A C 1
ATOM 636 O O . GLU A 1 81 ? 16.795 2.458 -13.086 1.00 95.00 81 GLU A O 1
ATOM 641 N N . GLY A 1 82 ? 16.777 0.234 -13.375 1.00 95.12 82 GLY A N 1
ATOM 642 C CA . GLY A 1 82 ? 17.329 0.267 -14.719 1.00 95.12 82 GLY A CA 1
ATOM 643 C C . GLY A 1 82 ? 16.433 1.004 -15.716 1.00 95.12 82 GLY A C 1
ATOM 644 O O . GLY A 1 82 ? 16.959 1.596 -16.666 1.00 95.12 82 GLY A O 1
ATOM 645 N N . ALA A 1 83 ? 15.112 0.962 -15.537 1.00 94.50 83 ALA A N 1
ATOM 646 C CA . ALA A 1 83 ? 14.155 1.721 -16.336 1.00 94.50 83 ALA A CA 1
ATOM 647 C C . ALA A 1 83 ? 14.142 3.209 -15.957 1.00 94.50 83 ALA A C 1
ATOM 649 O O . ALA A 1 83 ? 14.201 4.069 -16.837 1.00 94.50 83 ALA A O 1
ATOM 650 N N . LEU A 1 84 ? 14.142 3.533 -14.664 1.00 91.94 84 LEU A N 1
ATOM 651 C CA . LEU A 1 84 ? 14.140 4.916 -14.180 1.00 91.94 84 LEU A CA 1
ATOM 652 C C . LEU A 1 84 ? 15.393 5.698 -14.601 1.00 91.94 84 LEU A C 1
ATOM 654 O O . LEU A 1 84 ? 15.302 6.899 -14.845 1.00 91.94 84 LEU A O 1
ATOM 658 N N . ARG A 1 85 ? 16.531 5.018 -14.787 1.00 95.50 85 ARG A N 1
ATOM 659 C CA . ARG A 1 85 ? 17.781 5.611 -15.301 1.00 95.50 85 ARG A CA 1
ATOM 660 C C . ARG A 1 85 ? 17.744 6.006 -16.785 1.00 95.50 85 ARG A C 1
ATOM 662 O O . ARG A 1 85 ? 18.661 6.688 -17.237 1.00 95.50 85 ARG A O 1
ATOM 669 N N . GLN A 1 86 ? 16.738 5.583 -17.558 1.00 95.88 86 GLN A N 1
ATOM 670 C CA . GLN A 1 86 ? 16.630 5.976 -18.968 1.00 95.88 86 GLN A CA 1
ATOM 671 C C . GLN A 1 86 ? 16.294 7.466 -19.097 1.00 95.88 86 GLN A C 1
ATOM 673 O O . GLN A 1 86 ? 15.474 7.999 -18.338 1.00 95.88 86 GLN A O 1
ATOM 678 N N . LYS A 1 87 ? 16.927 8.133 -20.070 1.00 92.94 87 LYS A N 1
ATOM 679 C CA . LYS A 1 87 ? 16.786 9.581 -20.280 1.00 92.94 87 LYS A CA 1
ATOM 680 C C . LYS A 1 87 ? 15.438 9.937 -20.889 1.00 92.94 87 LYS A C 1
ATOM 682 O O . LYS A 1 87 ? 14.826 10.919 -20.477 1.00 92.94 87 LYS A O 1
ATOM 687 N N . THR A 1 88 ? 14.984 9.156 -21.866 1.00 96.06 88 THR A N 1
ATOM 688 C CA . THR A 1 88 ? 13.725 9.428 -22.557 1.00 96.06 88 THR A CA 1
ATOM 689 C C . THR A 1 88 ? 12.582 8.604 -21.976 1.00 96.06 88 THR A C 1
ATOM 691 O O . THR A 1 88 ? 12.756 7.477 -21.504 1.00 96.06 88 THR A O 1
ATOM 694 N N . TRP A 1 89 ? 11.374 9.163 -22.040 1.00 92.94 89 TRP A N 1
ATOM 695 C CA . TRP A 1 89 ? 10.161 8.450 -21.644 1.00 92.94 89 TRP A CA 1
ATOM 696 C C . TRP A 1 89 ? 9.888 7.223 -22.519 1.00 92.94 89 TRP A C 1
ATOM 698 O O . TRP A 1 89 ? 9.472 6.196 -21.992 1.00 92.94 89 TRP A O 1
ATOM 708 N N . GLY A 1 90 ? 10.179 7.300 -23.822 1.00 95.19 90 GLY A N 1
ATOM 709 C CA . GLY A 1 90 ? 10.009 6.175 -24.744 1.00 95.19 90 GLY A CA 1
ATOM 710 C C . GLY A 1 90 ? 10.854 4.964 -24.346 1.00 95.19 90 GLY A C 1
ATOM 711 O O . GLY A 1 90 ? 10.329 3.861 -24.219 1.00 95.19 90 GLY A O 1
ATOM 712 N N . GLU A 1 91 ? 12.142 5.175 -24.064 1.00 95.56 91 GLU A N 1
ATOM 713 C CA . GLU A 1 91 ? 13.052 4.109 -23.620 1.00 95.56 91 GLU A CA 1
ATOM 714 C C . GLU A 1 91 ? 12.662 3.556 -22.246 1.00 95.56 91 GLU A C 1
ATOM 716 O O . GLU A 1 91 ? 12.684 2.342 -22.034 1.00 95.56 91 GLU A O 1
ATOM 721 N N . ARG A 1 92 ? 12.261 4.432 -21.315 1.00 96.19 92 ARG A N 1
ATOM 722 C CA . ARG A 1 92 ? 11.792 4.029 -19.983 1.00 96.19 92 ARG A CA 1
ATOM 723 C C . ARG A 1 92 ? 10.582 3.106 -20.074 1.00 96.19 92 ARG A C 1
ATOM 725 O O . ARG A 1 92 ? 10.600 2.024 -19.494 1.00 96.19 92 ARG A O 1
ATOM 732 N N . LEU A 1 93 ? 9.549 3.514 -20.811 1.00 95.19 93 LEU A N 1
ATOM 733 C CA . LEU A 1 93 ? 8.321 2.733 -20.966 1.00 95.19 93 LEU A CA 1
ATOM 734 C C . LEU A 1 93 ? 8.571 1.435 -21.738 1.00 95.19 93 LEU A C 1
ATOM 736 O O . LEU A 1 93 ? 8.058 0.391 -21.343 1.00 95.19 93 LEU A O 1
ATOM 740 N N . ALA A 1 94 ? 9.411 1.463 -22.779 1.00 95.19 94 ALA A N 1
ATOM 741 C CA . ALA A 1 94 ? 9.802 0.255 -23.501 1.00 95.19 94 ALA A CA 1
ATOM 742 C C . ALA A 1 94 ? 10.489 -0.765 -22.578 1.00 95.19 94 ALA A C 1
ATOM 744 O O . ALA A 1 94 ? 10.185 -1.956 -22.652 1.00 95.19 94 ALA A O 1
ATOM 745 N N . LYS A 1 95 ? 11.359 -0.294 -21.674 1.00 95.81 95 LYS A N 1
ATOM 746 C CA . LYS A 1 95 ? 12.064 -1.139 -20.705 1.00 95.81 95 LYS A CA 1
ATOM 747 C C . LYS A 1 95 ? 11.148 -1.688 -19.610 1.00 95.81 95 LYS A C 1
ATOM 749 O O . LYS A 1 95 ? 11.288 -2.853 -19.260 1.00 95.81 95 LYS A O 1
ATOM 754 N N . LEU A 1 96 ? 10.200 -0.891 -19.108 1.00 95.88 96 LEU A N 1
ATOM 755 C CA . LEU A 1 96 ? 9.182 -1.374 -18.163 1.00 95.88 96 LEU A CA 1
ATOM 756 C C . LEU A 1 96 ? 8.284 -2.436 -18.811 1.00 95.88 96 LEU A C 1
ATOM 758 O O . LEU A 1 96 ? 8.070 -3.495 -18.233 1.00 95.88 96 LEU A O 1
ATOM 762 N N . ARG A 1 97 ? 7.813 -2.182 -20.039 1.00 94.94 97 ARG A N 1
ATOM 763 C CA . ARG A 1 97 ? 6.946 -3.101 -20.788 1.00 94.94 97 ARG A CA 1
ATOM 764 C C . ARG A 1 97 ? 7.619 -4.443 -21.079 1.00 94.94 97 ARG A C 1
ATOM 766 O O . ARG A 1 97 ? 6.950 -5.468 -21.046 1.00 94.94 97 ARG A O 1
ATOM 773 N N . GLY A 1 98 ? 8.911 -4.424 -21.408 1.00 94.69 98 GLY A N 1
ATOM 774 C CA . GLY A 1 98 ? 9.683 -5.617 -21.761 1.00 94.69 98 GLY A CA 1
ATOM 775 C C . GLY A 1 98 ? 10.257 -6.397 -20.575 1.00 94.69 98 GLY A C 1
ATOM 776 O O . GLY A 1 98 ? 11.073 -7.282 -20.802 1.00 94.69 98 GLY A O 1
ATOM 777 N N . SER A 1 99 ? 9.914 -6.048 -19.332 1.00 95.62 99 SER A N 1
ATOM 778 C CA . SER A 1 99 ? 10.455 -6.699 -18.136 1.00 95.62 99 SER A CA 1
ATOM 779 C C . SER A 1 99 ? 9.469 -7.697 -17.539 1.00 95.62 99 SER A C 1
ATOM 781 O O . SER A 1 99 ? 8.313 -7.352 -17.346 1.00 95.62 99 SER A O 1
ATOM 783 N N . ASP A 1 100 ? 9.926 -8.884 -17.146 1.00 94.88 100 ASP A N 1
ATOM 784 C CA . ASP A 1 100 ? 9.094 -9.857 -16.413 1.00 94.88 100 ASP A CA 1
ATOM 785 C C . ASP A 1 100 ? 9.024 -9.582 -14.895 1.00 94.88 100 ASP A C 1
ATOM 787 O O . ASP A 1 100 ? 8.395 -10.326 -14.144 1.00 94.88 100 ASP A O 1
ATOM 791 N N . ASP A 1 101 ? 9.674 -8.517 -14.414 1.00 96.38 101 ASP A N 1
ATOM 792 C CA . ASP A 1 101 ? 9.650 -8.136 -13.003 1.00 96.38 101 ASP A CA 1
ATOM 793 C C . ASP A 1 101 ? 8.279 -7.576 -12.593 1.00 96.38 101 ASP A C 1
ATOM 795 O O . ASP A 1 101 ? 7.722 -6.688 -13.243 1.00 96.38 101 ASP A O 1
ATOM 799 N N . ALA A 1 102 ? 7.755 -8.051 -11.462 1.00 94.75 102 ALA A N 1
ATOM 800 C CA . ALA A 1 102 ? 6.429 -7.669 -10.985 1.00 94.75 102 ALA A CA 1
ATOM 801 C C . ALA A 1 102 ? 6.305 -6.160 -10.700 1.00 94.75 102 ALA A C 1
ATOM 803 O O . ALA A 1 102 ? 5.262 -5.568 -10.984 1.00 94.75 102 ALA A O 1
ATOM 804 N N . GLN A 1 103 ? 7.358 -5.515 -10.176 1.00 94.06 103 GLN A N 1
ATOM 805 C CA . GLN A 1 103 ? 7.328 -4.070 -9.927 1.00 94.06 103 GLN A CA 1
ATOM 806 C C . GLN A 1 103 ? 7.357 -3.288 -11.246 1.00 94.06 103 GLN A C 1
ATOM 808 O O . GLN A 1 103 ? 6.607 -2.324 -11.405 1.00 94.06 103 GLN A O 1
ATOM 813 N N . ALA A 1 104 ? 8.164 -3.723 -12.219 1.00 95.00 104 ALA A N 1
ATOM 814 C CA . ALA A 1 104 ? 8.213 -3.110 -13.545 1.00 95.00 104 ALA A CA 1
ATOM 815 C C . ALA A 1 104 ? 6.871 -3.230 -14.292 1.00 95.00 104 ALA A C 1
ATOM 817 O O . ALA A 1 104 ? 6.395 -2.246 -14.865 1.00 95.00 104 ALA A O 1
ATOM 818 N N . GLN A 1 105 ? 6.219 -4.395 -14.219 1.00 95.50 105 GLN A N 1
ATOM 819 C CA . GLN A 1 105 ? 4.894 -4.622 -14.804 1.00 95.50 105 GLN A CA 1
ATOM 820 C C . GLN A 1 105 ? 3.801 -3.794 -14.124 1.00 95.50 105 GLN A C 1
ATOM 822 O O . GLN A 1 105 ? 2.932 -3.239 -14.805 1.00 95.50 105 GLN A O 1
ATOM 827 N N . PHE A 1 106 ? 3.855 -3.652 -12.797 1.00 94.50 106 PHE A N 1
ATOM 828 C CA . PHE A 1 106 ? 2.961 -2.753 -12.070 1.00 94.50 106 PHE A CA 1
ATOM 829 C C . PHE A 1 106 ? 3.131 -1.308 -12.552 1.00 94.50 106 PHE A C 1
ATOM 831 O O . PHE A 1 106 ? 2.156 -0.671 -12.943 1.00 94.50 106 PHE A O 1
ATOM 838 N N . MET A 1 107 ? 4.371 -0.817 -12.631 1.00 93.62 107 MET A N 1
ATOM 839 C CA . MET A 1 107 ? 4.643 0.536 -13.117 1.00 93.62 107 MET A CA 1
ATOM 840 C C . MET A 1 107 ? 4.160 0.756 -14.551 1.00 93.62 107 MET A C 1
ATOM 842 O O . MET A 1 107 ? 3.520 1.767 -14.821 1.00 93.62 107 MET A O 1
ATOM 846 N N . TRP A 1 108 ? 4.420 -0.182 -15.467 1.00 94.75 108 TRP A N 1
ATOM 847 C CA . TRP A 1 108 ? 3.900 -0.114 -16.836 1.00 94.75 108 TRP A CA 1
ATOM 848 C C . TRP A 1 108 ? 2.367 -0.044 -16.865 1.00 94.75 108 TRP A C 1
ATOM 850 O O . TRP A 1 108 ? 1.799 0.695 -17.664 1.00 94.75 108 TRP A O 1
ATOM 860 N N . SER A 1 109 ? 1.697 -0.770 -15.967 1.00 93.81 109 SER A N 1
ATOM 861 C CA . SER A 1 109 ? 0.235 -0.770 -15.851 1.00 93.81 109 SER A CA 1
ATOM 862 C C . SER A 1 109 ? -0.344 0.569 -15.389 1.00 93.81 109 SER A C 1
ATOM 864 O O . SER A 1 109 ? -1.467 0.879 -15.758 1.00 93.81 109 SER A O 1
ATOM 866 N N . CYS A 1 110 ? 0.401 1.374 -14.627 1.00 91.12 110 CYS A N 1
ATOM 867 C CA . CYS A 1 110 ? -0.049 2.701 -14.192 1.00 91.12 110 CYS A CA 1
ATOM 868 C C . CYS A 1 110 ? 0.078 3.787 -15.273 1.00 91.12 110 CYS A C 1
ATOM 870 O O . CYS A 1 110 ? -0.530 4.846 -15.139 1.00 91.12 110 CYS A O 1
ATOM 872 N N . PHE A 1 111 ? 0.901 3.565 -16.302 1.00 85.69 111 PHE A N 1
ATOM 873 C CA . PHE A 1 111 ? 1.153 4.540 -17.370 1.00 85.69 111 PHE A CA 1
ATOM 874 C C . PHE A 1 111 ? 0.396 4.240 -18.673 1.00 85.69 111 PHE A C 1
ATOM 876 O O . PHE A 1 111 ? 0.577 4.981 -19.641 1.00 85.69 111 PHE A O 1
ATOM 883 N N . ARG A 1 112 ? -0.403 3.167 -18.720 1.00 72.88 112 ARG A N 1
ATOM 884 C CA . ARG A 1 112 ? -1.157 2.733 -19.904 1.00 72.88 112 ARG A CA 1
ATOM 885 C C . ARG A 1 112 ? -2.659 2.863 -19.703 1.00 72.88 112 ARG A C 1
ATOM 887 O O . ARG A 1 112 ? -3.110 2.632 -18.561 1.00 72.88 112 ARG A O 1
#

Radius of gyration: 18.16 Å; chains: 1; bounding box: 45×23×42 Å

Foldseek 3Di:
DVVWLVVLVVVLVCCLVPVVPDPCNVVSDDDPLSVVCVVVVQTPVVSCHDQWHDDPPFIWGQDPVVRDTDGPDDDDDPLLVVLVPDPDPVSSLVSLVPDPDPRSVVVNVVVD